Protein AF-A0A7Y7PPV6-F1 (afdb_monomer_lite)

Organism: NCBI:txid2608003

Secondary structure (DSSP, 8-state):
--SHHHHHHHHHHHHT--EE--HHHHHHHHHHT-HHHHHHHHHHHHHHTT-HHHHHHHHHHHHHHHHHHHHHHHTSSS--HHHHHHHHHHHHHIIIIIIHHHH---S-PEEPPSHHHHHHHHHHHHHHHHHHHHS---

Radius of gyration: 18.98 Å; chains: 1; bounding box: 36×26×74 Å

Sequence (138 aa):
MKEENNSTTTELNQGNAVKIYSKKAILGFSIIFAPIFGGVLLRQNLIDDNKKKEANIVLVTSILFTILTILIVNSMEKATSLLTYLLNMGWGLILSEYFFKKYFPDNSHVYKNIWKSLFISIAITIPFLLAIIYSPSE

Foldseek 3Di:
DPVVVVVVVVVVVVVLFQAAAALVLLLCLLLPQHLLLSLQRLLVSCVSVVNNVLSVVSNVVSVVLRVVLVVVQVVDPDNDPVSRNVSSNVSSCCSSPPVCCVVPVDPPHHYDDCVVSVVVSCVVRVVVVVCVVPVDDD

Structure (mmCIF, N/CA/C/O backbone):
data_AF-A0A7Y7PPV6-F1
#
_entry.id   AF-A0A7Y7PPV6-F1
#
loop_
_atom_site.group_PDB
_atom_site.id
_atom_site.type_symbol
_atom_site.label_atom_id
_atom_site.label_alt_id
_atom_site.label_comp_id
_atom_site.label_asym_id
_atom_site.label_entity_id
_atom_site.label_seq_id
_atom_site.pdbx_PDB_ins_code
_atom_site.Cartn_x
_atom_site.Cartn_y
_atom_site.Cartn_z
_atom_site.occupancy
_atom_site.B_iso_or_equiv
_atom_site.auth_seq_id
_atom_site.auth_comp_id
_atom_site.auth_asym_id
_atom_site.auth_atom_id
_atom_site.pdbx_PDB_model_num
ATOM 1 N N . MET A 1 1 ? -20.095 -9.695 45.240 1.00 50.84 1 MET A N 1
ATOM 2 C CA . MET A 1 1 ? -20.817 -9.902 43.961 1.00 50.84 1 MET A CA 1
ATOM 3 C C . MET A 1 1 ? -20.799 -8.646 43.064 1.00 50.84 1 MET A C 1
ATOM 5 O O . MET A 1 1 ? -21.817 -8.279 42.497 1.00 50.84 1 MET A O 1
ATOM 9 N N . LYS A 1 2 ? -19.652 -7.951 42.945 1.00 51.22 2 LYS A N 1
ATOM 10 C CA . LYS A 1 2 ? -19.454 -6.805 42.022 1.00 51.22 2 LYS A CA 1
ATOM 11 C C . LYS A 1 2 ? -18.251 -6.987 41.081 1.00 51.22 2 LYS A C 1
ATOM 13 O O . LYS A 1 2 ? -18.128 -6.238 40.123 1.00 51.22 2 LYS A O 1
ATOM 18 N N . GLU A 1 3 ? -17.387 -7.968 41.343 1.00 54.09 3 GLU A N 1
ATOM 19 C CA . GLU A 1 3 ? -16.143 -8.181 40.589 1.00 54.09 3 GLU A CA 1
ATOM 20 C C . GLU A 1 3 ? -16.352 -8.981 39.295 1.00 54.09 3 GLU A C 1
ATOM 22 O O . GLU A 1 3 ? -15.684 -8.709 38.305 1.00 54.09 3 GLU A O 1
ATOM 27 N N . GLU A 1 4 ? -17.336 -9.882 39.249 1.00 52.50 4 GLU A N 1
ATOM 28 C CA . GLU A 1 4 ? -17.630 -10.713 38.069 1.00 52.50 4 GLU A CA 1
ATOM 29 C C . GLU A 1 4 ? -18.117 -9.870 36.871 1.00 52.50 4 GLU A C 1
ATOM 31 O O . GLU A 1 4 ? -17.719 -10.090 35.732 1.00 52.50 4 GLU A O 1
ATOM 36 N N . ASN A 1 5 ? -18.869 -8.799 37.147 1.00 51.81 5 ASN A N 1
ATOM 37 C CA . ASN A 1 5 ? -19.483 -7.923 36.143 1.00 51.81 5 ASN A CA 1
ATOM 38 C C . ASN A 1 5 ? -18.457 -7.036 35.403 1.00 51.81 5 ASN A C 1
ATOM 40 O O . ASN A 1 5 ? -18.707 -6.592 34.280 1.00 51.81 5 ASN A O 1
ATOM 44 N N . ASN A 1 6 ? -17.311 -6.747 36.032 1.00 53.47 6 ASN A N 1
ATOM 45 C CA . ASN A 1 6 ? -16.243 -5.930 35.443 1.00 53.47 6 ASN A CA 1
ATOM 46 C C . ASN A 1 6 ? -15.430 -6.745 34.422 1.00 53.47 6 ASN A C 1
ATOM 48 O O . ASN A 1 6 ? -15.136 -6.274 33.321 1.00 53.47 6 ASN A O 1
ATOM 52 N N . SER A 1 7 ? -15.148 -8.005 34.750 1.00 52.75 7 SER A N 1
ATOM 53 C CA . SER A 1 7 ? -14.404 -8.927 33.890 1.00 52.75 7 SER A CA 1
ATOM 54 C C . SER A 1 7 ? -15.167 -9.232 32.598 1.00 52.75 7 SER A C 1
ATOM 56 O O . SER A 1 7 ? -14.608 -9.100 31.510 1.00 52.75 7 SER A O 1
ATOM 58 N N . THR A 1 8 ? -16.475 -9.501 32.684 1.00 52.38 8 THR A N 1
ATOM 59 C CA . THR A 1 8 ? -17.317 -9.787 31.506 1.00 52.38 8 THR A CA 1
ATOM 60 C C . THR A 1 8 ? -17.475 -8.573 30.582 1.00 52.38 8 THR A C 1
ATOM 62 O O . THR A 1 8 ? -17.451 -8.709 29.361 1.00 52.38 8 THR A O 1
ATOM 65 N N . THR A 1 9 ? -17.579 -7.360 31.137 1.00 52.78 9 THR A N 1
ATOM 66 C CA . THR A 1 9 ? -17.694 -6.114 30.348 1.00 52.78 9 THR A CA 1
ATOM 67 C C . THR A 1 9 ? -16.379 -5.756 29.644 1.00 52.78 9 THR A C 1
ATOM 69 O O . THR A 1 9 ? -16.383 -5.180 28.553 1.00 52.78 9 THR A O 1
ATOM 72 N N . THR A 1 10 ? -15.246 -6.128 30.242 1.00 52.19 10 THR A N 1
ATOM 73 C CA . THR A 1 10 ? -13.910 -5.911 29.671 1.00 52.19 10 THR A CA 1
ATOM 74 C C . THR A 1 10 ? -13.617 -6.907 28.542 1.00 52.19 10 THR A C 1
ATOM 76 O O . THR A 1 10 ? -13.129 -6.498 27.488 1.00 52.19 10 THR A O 1
ATOM 79 N N . GLU A 1 11 ? -13.995 -8.181 28.686 1.00 50.81 11 GLU A N 1
ATOM 80 C CA . GLU A 1 11 ? -13.842 -9.196 27.627 1.00 50.81 11 GLU A CA 1
ATOM 81 C C . GLU A 1 11 ? -14.778 -8.964 26.425 1.00 50.81 11 GLU A C 1
ATOM 83 O O . GLU A 1 11 ? -14.342 -9.062 25.274 1.00 50.81 11 GLU A O 1
ATOM 88 N N . LEU A 1 12 ? -16.035 -8.564 26.662 1.00 51.81 12 LEU A N 1
ATOM 89 C CA . LEU A 1 12 ? -16.985 -8.224 25.593 1.00 51.81 12 LEU A CA 1
ATOM 90 C C . LEU A 1 12 ? -16.565 -6.971 24.804 1.00 51.81 12 LEU A C 1
ATOM 92 O O . LEU A 1 12 ? -16.791 -6.902 23.596 1.00 51.81 12 LEU A O 1
ATOM 96 N N . ASN A 1 13 ? -15.915 -5.993 25.444 1.00 51.09 13 ASN A N 1
ATOM 97 C CA . ASN A 1 13 ? -15.367 -4.825 24.745 1.00 51.09 13 ASN A CA 1
ATOM 98 C C . ASN A 1 13 ? -14.083 -5.149 23.962 1.00 51.09 13 ASN A C 1
ATOM 100 O O . ASN A 1 13 ? -13.895 -4.627 22.863 1.00 51.09 13 ASN A O 1
ATOM 104 N N . GLN A 1 14 ? -13.222 -6.044 24.460 1.00 51.22 14 GLN A N 1
ATOM 105 C CA . GLN A 1 14 ? -12.014 -6.461 23.731 1.00 51.22 14 GLN A CA 1
ATOM 106 C C . GLN A 1 14 ? -12.321 -7.335 22.504 1.00 51.22 14 GLN A C 1
ATOM 108 O O . GLN A 1 14 ? -11.618 -7.240 21.494 1.00 51.22 14 GLN A O 1
ATOM 113 N N . GLY A 1 15 ? -13.396 -8.128 22.544 1.00 51.47 15 GLY A N 1
ATOM 114 C CA . GLY A 1 15 ? -13.890 -8.883 21.386 1.00 51.47 15 GLY A CA 1
ATOM 115 C C . GLY A 1 15 ? -14.414 -8.004 20.240 1.00 51.47 15 GLY A C 1
ATOM 116 O O . GLY A 1 15 ? -14.385 -8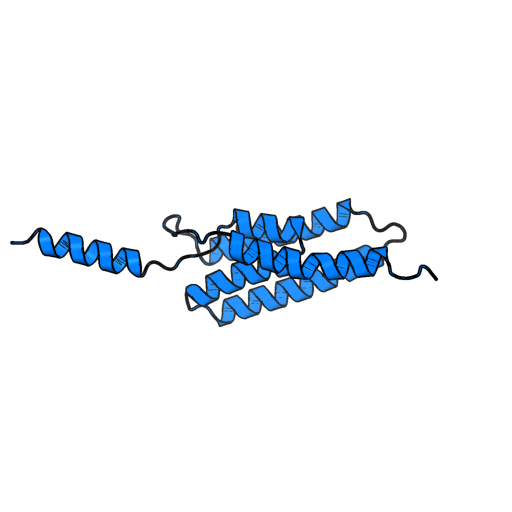.431 19.086 1.00 51.47 15 GLY A O 1
ATOM 117 N N . ASN A 1 16 ? -14.818 -6.765 20.543 1.00 57.88 16 ASN A N 1
ATOM 118 C CA . ASN A 1 16 ? -15.406 -5.808 19.600 1.00 57.88 16 ASN A CA 1
ATOM 119 C C . ASN A 1 16 ? -14.458 -4.664 19.197 1.00 57.88 16 ASN A C 1
ATOM 121 O O . ASN A 1 16 ? -14.855 -3.776 18.443 1.00 57.88 16 ASN A O 1
ATOM 125 N N . ALA A 1 17 ? -13.208 -4.665 19.672 1.00 71.69 17 ALA A N 1
ATOM 126 C CA . ALA A 1 17 ? -12.235 -3.649 19.292 1.00 71.69 17 ALA A CA 1
ATOM 127 C C . ALA A 1 17 ? -11.919 -3.748 17.790 1.00 71.69 17 ALA A C 1
ATOM 129 O O . ALA A 1 17 ? -11.478 -4.795 17.298 1.00 71.69 17 ALA A O 1
ATOM 130 N N . VAL A 1 18 ? -12.135 -2.649 17.062 1.00 84.12 18 VAL A N 1
ATOM 131 C CA . VAL A 1 18 ? -11.866 -2.560 15.623 1.00 84.12 18 VAL A CA 1
ATOM 132 C C . VAL A 1 18 ? -10.393 -2.879 15.373 1.00 84.12 18 VAL A C 1
ATOM 134 O O . VAL A 1 18 ? -9.491 -2.168 15.820 1.00 84.12 18 VAL A O 1
ATOM 137 N N . LYS A 1 19 ? -10.139 -3.983 14.662 1.00 92.44 19 LYS A N 1
ATOM 138 C CA . LYS A 1 19 ? -8.780 -4.389 14.295 1.00 92.44 19 LYS A CA 1
ATOM 139 C C . LYS A 1 19 ? -8.391 -3.722 12.983 1.00 92.44 19 LYS A C 1
ATOM 141 O O . LYS A 1 19 ? -9.102 -3.876 11.993 1.00 92.44 19 LYS A O 1
ATOM 146 N N . ILE A 1 20 ? -7.228 -3.081 12.938 1.00 95.44 20 ILE A N 1
ATOM 147 C CA . ILE A 1 20 ? -6.750 -2.349 11.753 1.00 95.44 20 ILE A CA 1
ATOM 148 C C . ILE A 1 20 ? -5.328 -2.765 11.361 1.00 95.44 20 ILE A C 1
ATOM 150 O O . ILE A 1 20 ? -4.548 -3.221 12.188 1.00 95.44 20 ILE A O 1
ATOM 154 N N . TYR A 1 21 ? -4.942 -2.627 10.099 1.00 96.94 21 TYR A N 1
ATOM 155 C CA . TYR A 1 21 ? -3.544 -2.753 9.678 1.00 96.94 21 TYR A CA 1
ATOM 156 C C . TYR A 1 21 ? -2.699 -1.610 10.243 1.00 96.94 21 TYR A C 1
ATOM 158 O O . TYR A 1 21 ? -3.162 -0.476 10.333 1.00 96.94 21 TYR A O 1
ATOM 166 N N . SER A 1 22 ? -1.442 -1.885 10.592 1.00 95.94 22 SER A N 1
ATOM 167 C CA . SER A 1 22 ? -0.547 -0.867 11.148 1.00 95.94 22 SER A CA 1
ATOM 168 C C . SER A 1 22 ? -0.061 0.128 10.090 1.00 95.94 22 SER A C 1
ATOM 170 O O . SER A 1 22 ? 0.085 -0.208 8.912 1.00 95.94 22 SER A O 1
ATOM 172 N N . LYS A 1 23 ? 0.300 1.342 10.524 1.00 96.06 23 LYS A N 1
ATOM 173 C CA . LYS A 1 23 ? 0.919 2.352 9.647 1.00 96.06 23 LYS A CA 1
ATOM 174 C C . LYS A 1 23 ? 2.181 1.850 8.934 1.00 96.06 23 LYS A C 1
ATOM 176 O O . LYS A 1 23 ? 2.419 2.196 7.783 1.00 96.06 23 LYS A O 1
ATOM 181 N N . LYS A 1 24 ? 2.964 0.985 9.595 1.00 96.50 24 LYS A N 1
ATOM 182 C CA . LYS A 1 24 ? 4.170 0.367 9.020 1.00 96.50 24 LYS A CA 1
ATOM 183 C C . LYS A 1 24 ? 3.819 -0.623 7.911 1.00 96.50 24 LYS A C 1
ATOM 185 O O . LYS A 1 24 ? 4.514 -0.661 6.903 1.00 96.50 24 LYS A O 1
ATOM 190 N N . ALA A 1 25 ? 2.739 -1.391 8.077 1.00 97.50 25 ALA A N 1
ATOM 191 C CA . ALA A 1 25 ? 2.246 -2.279 7.030 1.00 97.50 25 ALA A CA 1
ATOM 192 C C . ALA A 1 25 ? 1.784 -1.474 5.809 1.00 97.50 25 ALA A C 1
ATOM 194 O O . ALA A 1 25 ? 2.198 -1.774 4.697 1.00 97.50 25 ALA A O 1
ATOM 195 N N . ILE A 1 26 ? 1.007 -0.408 6.015 1.00 98.25 26 ILE A N 1
ATOM 196 C CA . ILE A 1 26 ? 0.559 0.482 4.931 1.00 98.25 26 ILE A CA 1
ATOM 197 C C . ILE A 1 26 ? 1.754 1.060 4.160 1.00 98.25 26 ILE A C 1
ATOM 199 O O . ILE A 1 26 ? 1.788 0.975 2.932 1.00 98.25 26 ILE A O 1
ATOM 203 N N . LEU A 1 27 ? 2.756 1.581 4.875 1.00 98.38 27 LEU A N 1
ATOM 204 C CA . LEU A 1 27 ? 3.979 2.115 4.274 1.00 98.38 27 LEU A CA 1
ATOM 205 C C . LEU A 1 27 ? 4.739 1.041 3.481 1.00 98.38 27 LEU A C 1
ATOM 207 O O . LEU A 1 27 ? 5.073 1.254 2.318 1.00 98.38 27 LEU A O 1
ATOM 211 N N . GLY A 1 28 ? 4.974 -0.125 4.088 1.00 97.94 28 GLY A N 1
ATOM 212 C CA . GLY A 1 28 ? 5.697 -1.226 3.452 1.00 97.94 28 GLY A CA 1
ATOM 213 C C . GLY A 1 28 ? 5.003 -1.739 2.191 1.00 97.94 28 GLY A C 1
ATOM 214 O O . GLY A 1 28 ? 5.659 -1.932 1.172 1.00 97.94 28 GLY A O 1
ATOM 215 N N . PHE A 1 29 ? 3.676 -1.886 2.217 1.00 98.31 29 PHE A N 1
ATOM 216 C CA . PHE A 1 29 ? 2.908 -2.308 1.043 1.00 98.31 29 PHE A CA 1
ATOM 217 C C . PHE A 1 29 ? 2.964 -1.276 -0.088 1.00 98.31 29 PHE A C 1
ATOM 219 O O . PHE A 1 29 ? 3.051 -1.664 -1.251 1.00 98.31 29 PHE A O 1
ATOM 226 N N . SER A 1 30 ? 2.957 0.018 0.247 1.00 98.31 30 SER A N 1
ATOM 227 C CA . SER A 1 30 ? 3.118 1.089 -0.740 1.00 98.31 30 SER A CA 1
ATOM 228 C C . SER A 1 30 ? 4.486 1.033 -1.421 1.00 98.31 30 SER A C 1
ATOM 230 O O . SER A 1 30 ? 4.558 1.102 -2.643 1.00 98.31 30 SER A O 1
ATOM 232 N N . ILE A 1 31 ? 5.560 0.875 -0.637 1.00 96.94 31 ILE A N 1
ATOM 233 C CA . ILE A 1 31 ? 6.946 0.873 -1.132 1.00 96.94 31 ILE A CA 1
ATOM 234 C C . ILE A 1 31 ? 7.249 -0.378 -1.961 1.00 96.94 31 ILE A C 1
ATOM 236 O O . ILE A 1 31 ? 7.832 -0.266 -3.037 1.00 96.94 31 ILE A O 1
ATOM 240 N N . ILE A 1 32 ? 6.890 -1.557 -1.445 1.00 95.75 32 ILE A N 1
ATOM 241 C CA . ILE A 1 32 ? 7.297 -2.847 -2.020 1.00 95.75 32 ILE A CA 1
ATOM 242 C C . ILE A 1 32 ? 6.457 -3.203 -3.247 1.00 95.75 32 ILE A C 1
ATOM 244 O O . ILE A 1 32 ? 7.009 -3.707 -4.220 1.00 95.75 32 ILE A O 1
ATOM 248 N N . PHE A 1 33 ? 5.142 -2.968 -3.197 1.00 96.38 33 PHE A N 1
ATOM 249 C CA . PHE A 1 33 ? 4.238 -3.347 -4.282 1.00 96.38 33 PHE A CA 1
ATOM 250 C C . PHE A 1 33 ? 3.905 -2.150 -5.171 1.00 96.38 33 PHE A C 1
ATOM 252 O O . PHE A 1 33 ? 4.405 -2.054 -6.285 1.00 96.38 33 PHE A O 1
ATOM 259 N N . ALA A 1 34 ? 3.050 -1.248 -4.690 1.00 97.00 34 ALA A N 1
ATOM 260 C CA . ALA A 1 34 ? 2.653 -0.022 -5.381 1.00 97.00 34 ALA A CA 1
ATOM 261 C C . ALA A 1 34 ? 1.775 0.846 -4.453 1.00 97.00 34 ALA A C 1
ATOM 263 O O . ALA A 1 34 ? 1.179 0.315 -3.505 1.00 97.00 34 ALA A O 1
ATOM 264 N N . PRO A 1 35 ? 1.588 2.145 -4.758 1.00 98.12 35 PRO A N 1
ATOM 265 C CA . PRO A 1 35 ? 0.782 3.071 -3.959 1.00 98.12 35 PRO A CA 1
ATOM 266 C C . PRO A 1 35 ? -0.641 2.563 -3.671 1.00 98.12 35 PRO A C 1
ATOM 268 O O . PRO A 1 35 ? -1.140 2.680 -2.547 1.00 98.12 35 PRO A O 1
ATOM 271 N N . ILE A 1 36 ? -1.275 1.919 -4.657 1.00 98.38 36 ILE A N 1
ATOM 272 C CA . ILE A 1 36 ? -2.605 1.312 -4.521 1.00 98.38 36 ILE A CA 1
ATOM 273 C C . ILE A 1 36 ? -2.681 0.256 -3.410 1.00 98.38 36 ILE A C 1
ATOM 275 O O . ILE A 1 36 ? -3.693 0.195 -2.716 1.00 98.38 36 ILE A O 1
ATOM 279 N N . PHE A 1 37 ? -1.632 -0.537 -3.171 1.00 98.38 37 PHE A N 1
ATOM 280 C CA . PHE A 1 37 ? -1.666 -1.589 -2.149 1.00 98.38 37 PHE A CA 1
ATOM 281 C C . PHE A 1 37 ? -1.686 -1.010 -0.734 1.00 98.38 37 PHE A C 1
ATOM 283 O O . PHE A 1 37 ? -2.491 -1.441 0.094 1.00 98.38 37 PHE A O 1
ATOM 290 N N . GLY A 1 38 ? -0.869 0.014 -0.463 1.00 98.31 38 GLY A N 1
ATOM 291 C CA . GLY A 1 38 ? -0.969 0.776 0.786 1.00 98.31 38 GLY A CA 1
ATOM 292 C C . GLY A 1 38 ? -2.355 1.411 0.950 1.00 98.31 38 GLY A C 1
ATOM 293 O O . GLY A 1 38 ? -2.951 1.342 2.029 1.00 98.31 38 GLY A O 1
ATOM 294 N N . GLY A 1 39 ? -2.904 1.957 -0.140 1.00 98.44 39 GLY A N 1
ATOM 295 C CA . GLY A 1 39 ? -4.249 2.531 -0.182 1.00 98.44 39 GLY A CA 1
ATOM 296 C C . GLY A 1 39 ? -5.358 1.529 0.142 1.00 98.44 39 GLY A C 1
ATOM 297 O O . GLY A 1 39 ? -6.269 1.854 0.898 1.00 98.44 39 GLY A O 1
ATOM 298 N N . VAL A 1 40 ? -5.273 0.296 -0.367 1.00 98.38 40 VAL A N 1
ATOM 299 C CA . VAL A 1 40 ? -6.232 -0.786 -0.077 1.00 98.38 40 VAL A CA 1
ATOM 300 C C . VAL A 1 40 ? -6.197 -1.180 1.400 1.00 98.38 40 VAL A C 1
ATOM 302 O O . VAL A 1 40 ? -7.259 -1.345 2.004 1.00 98.38 40 VAL A O 1
ATOM 305 N N . LEU A 1 41 ? -5.009 -1.284 2.008 1.00 98.19 41 LEU A N 1
ATOM 306 C CA . LEU A 1 41 ? -4.886 -1.566 3.444 1.00 98.19 41 LEU A CA 1
ATOM 307 C C . LEU A 1 41 ? -5.538 -0.457 4.279 1.00 98.19 41 LEU A C 1
ATOM 309 O O . LEU A 1 41 ? -6.334 -0.747 5.172 1.00 98.19 41 LEU A O 1
ATOM 313 N N . LEU A 1 42 ? -5.249 0.809 3.968 1.00 98.31 42 LEU A N 1
ATOM 314 C CA . LEU A 1 42 ? -5.838 1.931 4.696 1.00 98.31 42 LEU A CA 1
ATOM 315 C C . LEU A 1 42 ? -7.349 2.062 4.444 1.00 98.31 42 LEU A C 1
ATOM 317 O O . LEU A 1 42 ? -8.101 2.360 5.370 1.00 98.31 42 LEU A O 1
ATOM 321 N N . ARG A 1 43 ? -7.819 1.781 3.226 1.00 98.38 43 ARG A N 1
ATOM 322 C CA . ARG A 1 43 ? -9.250 1.684 2.918 1.00 98.38 43 ARG A CA 1
ATOM 323 C C . ARG A 1 43 ? -9.922 0.646 3.809 1.00 98.38 43 ARG A C 1
ATOM 325 O O . ARG A 1 43 ? -10.993 0.923 4.340 1.00 98.38 43 ARG A O 1
ATOM 332 N N . GLN A 1 44 ? -9.320 -0.534 3.961 1.00 97.50 44 GLN A N 1
ATOM 333 C CA . GLN A 1 44 ? -9.896 -1.581 4.798 1.00 97.50 44 GLN A CA 1
ATOM 334 C C . GLN A 1 44 ? -10.009 -1.110 6.249 1.00 97.50 44 GLN A C 1
ATOM 336 O O . GLN A 1 44 ? -11.100 -1.201 6.800 1.00 97.50 44 GLN A O 1
ATOM 341 N N . ASN A 1 45 ? -8.955 -0.496 6.802 1.00 97.00 45 ASN A N 1
ATOM 342 C CA . ASN A 1 45 ? -8.997 0.087 8.148 1.00 97.00 45 ASN A CA 1
ATOM 343 C C . ASN A 1 45 ? -10.180 1.044 8.326 1.00 97.00 45 ASN A C 1
ATOM 345 O O . ASN A 1 45 ? -10.891 0.972 9.321 1.00 97.00 45 ASN A O 1
ATOM 349 N N . LEU A 1 46 ? -10.399 1.933 7.354 1.00 97.12 46 LEU A N 1
ATOM 350 C CA . LEU A 1 46 ? -11.488 2.909 7.398 1.00 97.12 46 LEU A CA 1
ATOM 351 C C . LEU A 1 46 ? -12.867 2.256 7.268 1.00 97.12 46 LEU A C 1
ATOM 353 O O . LEU A 1 46 ? -13.813 2.711 7.898 1.00 97.12 46 LEU A O 1
ATOM 357 N N . ILE A 1 47 ? -13.002 1.185 6.483 1.00 96.75 47 ILE A N 1
ATOM 358 C CA . ILE A 1 47 ? -14.257 0.425 6.390 1.00 96.75 47 ILE A CA 1
ATOM 359 C C . ILE A 1 47 ? -14.559 -0.297 7.697 1.00 96.75 47 ILE A C 1
ATOM 361 O O . ILE A 1 47 ? -15.710 -0.277 8.131 1.00 96.75 47 ILE A O 1
ATOM 365 N N . ASP A 1 48 ? -13.546 -0.908 8.313 1.00 93.62 48 ASP A N 1
ATOM 366 C CA . ASP A 1 48 ? -13.694 -1.585 9.602 1.00 93.62 48 ASP A CA 1
ATOM 367 C C . ASP A 1 48 ? -14.112 -0.601 10.708 1.00 93.62 48 ASP A C 1
ATOM 369 O O . ASP A 1 48 ? -14.824 -0.982 11.631 1.00 93.62 48 ASP A O 1
ATOM 373 N N . ASP A 1 49 ? -13.726 0.671 10.569 1.00 93.38 49 ASP A N 1
ATOM 374 C CA . ASP A 1 49 ? -14.103 1.784 11.446 1.00 93.38 49 ASP A CA 1
ATOM 375 C C . ASP A 1 49 ? -15.343 2.571 10.954 1.00 93.38 49 ASP A C 1
ATOM 377 O O . ASP A 1 49 ? -15.584 3.711 11.342 1.00 93.38 49 ASP A O 1
ATOM 381 N N . ASN A 1 50 ? -16.152 1.993 10.057 1.00 93.88 50 ASN A N 1
ATOM 382 C CA . ASN A 1 50 ? -17.386 2.585 9.510 1.00 93.88 50 ASN A CA 1
ATOM 383 C C . ASN A 1 50 ? -17.236 3.924 8.740 1.00 93.88 50 ASN A C 1
ATOM 385 O O . ASN A 1 50 ? -18.234 4.556 8.388 1.00 93.88 50 ASN A O 1
ATOM 389 N N . LYS A 1 51 ? -16.019 4.324 8.359 1.00 95.56 51 LYS A N 1
ATOM 390 C CA . LYS A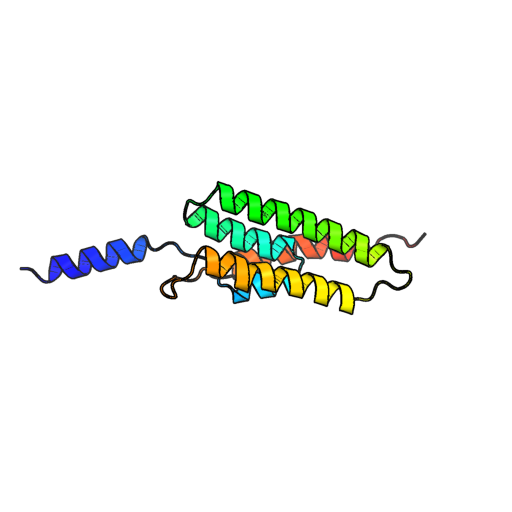 1 51 ? -15.689 5.532 7.571 1.00 95.56 51 LYS A CA 1
ATOM 391 C C . LYS A 1 51 ? -15.640 5.247 6.063 1.00 95.56 51 LYS A C 1
ATOM 393 O O . LYS A 1 51 ? -14.617 5.406 5.391 1.00 95.56 51 LYS A O 1
ATOM 398 N N . LYS A 1 52 ? -16.753 4.762 5.498 1.00 97.00 52 LYS A N 1
ATOM 399 C CA . LYS A 1 52 ? -16.814 4.280 4.096 1.00 97.00 52 LYS A CA 1
ATOM 400 C C . LYS A 1 52 ? -16.502 5.363 3.056 1.00 97.00 52 LYS A C 1
ATOM 402 O O . LYS A 1 52 ? -15.907 5.059 2.022 1.00 97.00 52 LYS A O 1
ATOM 407 N N . LYS A 1 53 ? -16.903 6.614 3.304 1.00 97.12 53 LYS A N 1
ATOM 408 C CA . LYS A 1 53 ? -16.691 7.729 2.368 1.00 97.12 53 LYS A CA 1
ATOM 409 C C . LYS A 1 53 ? -15.202 8.060 2.258 1.00 97.12 53 LYS A C 1
ATOM 411 O O . LYS A 1 53 ? -14.661 8.138 1.157 1.00 97.12 53 LYS A O 1
ATOM 416 N N . GLU A 1 54 ? -14.538 8.175 3.397 1.00 97.94 54 GLU A N 1
ATOM 417 C CA . GLU A 1 54 ? -13.104 8.411 3.538 1.00 97.94 54 GLU A CA 1
ATOM 418 C C . GLU A 1 54 ? -12.307 7.250 2.946 1.00 97.94 54 GLU A C 1
ATOM 420 O O . GLU A 1 54 ? -11.338 7.474 2.220 1.00 97.94 54 GLU A O 1
ATOM 425 N N . ALA A 1 55 ? -12.757 6.015 3.189 1.00 97.94 55 ALA A N 1
ATOM 426 C CA . ALA A 1 55 ? -12.160 4.818 2.613 1.00 97.94 55 ALA A CA 1
ATOM 427 C C . ALA A 1 55 ? -12.141 4.874 1.080 1.00 97.94 55 ALA A C 1
ATOM 429 O O . ALA A 1 55 ? -11.124 4.571 0.452 1.00 97.94 55 ALA A O 1
ATOM 430 N N . ASN A 1 56 ? -13.253 5.291 0.469 1.00 97.69 56 ASN A N 1
ATOM 431 C CA . ASN A 1 56 ? -13.347 5.388 -0.983 1.00 97.69 56 ASN A CA 1
ATOM 432 C C . ASN A 1 56 ? -12.467 6.513 -1.541 1.00 97.69 56 ASN A C 1
ATOM 434 O O . ASN A 1 56 ? -11.825 6.319 -2.569 1.00 97.69 56 ASN A O 1
ATOM 438 N N . ILE A 1 57 ? -12.375 7.649 -0.840 1.00 98.12 57 ILE A N 1
ATOM 439 C CA . ILE A 1 57 ? -11.460 8.741 -1.204 1.00 98.12 57 ILE A CA 1
ATOM 440 C C . ILE A 1 57 ? -10.011 8.243 -1.195 1.00 98.12 57 ILE A C 1
ATOM 442 O O . ILE A 1 57 ? -9.313 8.425 -2.187 1.00 98.12 57 ILE A O 1
ATOM 446 N N . VAL A 1 58 ? -9.573 7.576 -0.121 1.00 98.25 58 VAL A N 1
ATOM 447 C CA . VAL A 1 58 ? -8.207 7.030 -0.003 1.00 98.25 58 VAL A CA 1
ATOM 448 C C . VAL A 1 58 ? -7.893 6.038 -1.124 1.00 98.25 58 VAL A C 1
ATOM 450 O O . VAL A 1 58 ? -6.788 6.050 -1.670 1.00 98.25 58 VAL A O 1
ATOM 453 N N . LEU A 1 59 ? -8.852 5.183 -1.487 1.00 98.50 59 LEU A N 1
ATOM 454 C CA . LEU A 1 59 ? -8.662 4.231 -2.577 1.00 98.50 59 LEU A CA 1
ATOM 455 C C . LEU A 1 59 ? -8.506 4.944 -3.921 1.00 98.50 59 LEU A C 1
ATOM 457 O O . LEU A 1 59 ? -7.545 4.677 -4.639 1.00 98.50 59 LEU A O 1
ATOM 461 N N . VAL A 1 60 ? -9.429 5.853 -4.249 1.00 98.56 60 VAL A N 1
ATOM 462 C CA . VAL A 1 60 ? -9.416 6.576 -5.528 1.00 98.56 60 VAL A CA 1
ATOM 463 C C . VAL A 1 60 ? -8.143 7.401 -5.664 1.00 98.56 60 VAL A C 1
ATOM 465 O O . VAL A 1 60 ? -7.489 7.328 -6.700 1.00 98.56 60 VAL A O 1
ATOM 468 N N . THR A 1 61 ? -7.728 8.126 -4.623 1.00 98.19 61 THR A N 1
ATOM 469 C CA . THR A 1 61 ? -6.483 8.904 -4.680 1.00 98.19 61 THR A CA 1
ATOM 470 C C . THR A 1 61 ? -5.253 8.014 -4.825 1.00 98.19 61 THR A C 1
ATOM 472 O O . THR A 1 61 ? -4.345 8.368 -5.569 1.00 98.19 61 THR A O 1
ATOM 475 N N . SER A 1 62 ? -5.235 6.831 -4.204 1.00 98.62 62 SER A N 1
ATOM 476 C CA . SER A 1 62 ? -4.128 5.877 -4.364 1.00 98.62 62 SER A CA 1
ATOM 477 C C . SER A 1 62 ? -4.076 5.262 -5.767 1.00 98.62 62 SER A C 1
ATOM 479 O O . SER A 1 62 ? -2.986 5.040 -6.294 1.00 98.62 62 SER A O 1
ATOM 481 N N . ILE A 1 63 ? -5.231 5.020 -6.397 1.00 98.50 63 ILE A N 1
ATOM 482 C CA . ILE A 1 63 ? -5.315 4.602 -7.806 1.00 98.50 63 ILE A CA 1
ATOM 483 C C . ILE A 1 63 ? -4.788 5.718 -8.713 1.00 98.50 63 ILE A C 1
ATOM 485 O O . ILE A 1 63 ? -3.903 5.467 -9.528 1.00 98.50 63 ILE A O 1
ATOM 489 N N . LEU A 1 64 ? -5.276 6.951 -8.536 1.00 98.56 64 LEU A N 1
ATOM 490 C CA . LEU A 1 64 ? -4.834 8.110 -9.316 1.00 98.56 64 LEU A CA 1
ATOM 491 C C . LEU A 1 64 ? -3.328 8.342 -9.178 1.00 98.56 64 LEU A C 1
ATOM 493 O O . LEU A 1 64 ? -2.650 8.552 -10.179 1.00 98.56 64 LEU A O 1
ATOM 497 N N . PHE A 1 65 ? -2.790 8.241 -7.961 1.00 98.38 65 PHE A N 1
ATOM 498 C CA . PHE A 1 65 ? -1.356 8.374 -7.733 1.00 98.38 65 PHE A CA 1
ATOM 499 C C . PHE A 1 65 ? -0.566 7.228 -8.377 1.00 98.38 65 PHE A C 1
ATOM 501 O O . PHE A 1 65 ? 0.487 7.467 -8.951 1.00 98.38 65 PHE A O 1
ATOM 508 N N . THR A 1 66 ? -1.080 5.994 -8.352 1.00 97.94 66 THR A N 1
ATOM 509 C CA . THR A 1 66 ? -0.435 4.861 -9.042 1.00 97.94 66 THR A CA 1
ATOM 510 C C . THR A 1 66 ? -0.355 5.103 -10.550 1.00 97.94 66 THR A C 1
ATOM 512 O O . THR A 1 66 ? 0.706 4.916 -11.141 1.00 97.94 66 THR A O 1
ATOM 515 N N . ILE A 1 67 ? -1.446 5.570 -11.166 1.00 97.81 67 ILE A N 1
ATOM 516 C CA . ILE A 1 67 ? -1.470 5.938 -12.590 1.00 97.81 67 ILE A CA 1
ATOM 517 C C . ILE A 1 67 ? -0.466 7.065 -12.856 1.00 97.81 67 ILE A C 1
ATOM 519 O O . ILE A 1 67 ? 0.327 6.969 -13.788 1.00 97.81 67 ILE A O 1
ATOM 523 N N . LEU A 1 68 ? -0.447 8.099 -12.012 1.00 97.31 68 LEU A N 1
ATOM 524 C CA . LEU A 1 68 ? 0.496 9.209 -12.127 1.00 97.31 68 LEU A CA 1
ATOM 525 C C . LEU A 1 68 ? 1.958 8.742 -12.041 1.00 97.31 68 LEU A C 1
ATOM 527 O O . LEU A 1 68 ? 2.768 9.167 -12.859 1.00 97.31 68 LEU A O 1
ATOM 531 N N . THR A 1 69 ? 2.293 7.841 -11.112 1.00 95.19 69 THR A N 1
ATOM 532 C CA . THR A 1 69 ? 3.633 7.243 -11.015 1.00 95.19 69 THR A CA 1
ATOM 533 C C . THR A 1 69 ? 4.022 6.547 -12.316 1.00 95.19 69 THR A C 1
ATOM 535 O O . THR A 1 69 ? 5.123 6.775 -12.810 1.00 95.19 69 THR A O 1
ATOM 538 N N . ILE A 1 70 ? 3.120 5.749 -12.900 1.00 93.44 70 ILE A N 1
ATOM 539 C CA . ILE A 1 70 ? 3.364 5.061 -14.177 1.00 93.44 70 ILE A CA 1
ATOM 540 C C . ILE A 1 70 ? 3.628 6.079 -15.295 1.00 93.44 70 ILE A C 1
ATOM 542 O O . ILE A 1 70 ? 4.596 5.931 -16.036 1.00 93.44 70 ILE A O 1
ATOM 546 N N . LEU A 1 71 ? 2.817 7.138 -15.394 1.00 94.75 71 LEU A N 1
ATOM 547 C CA . LEU A 1 71 ? 2.989 8.182 -16.410 1.00 94.75 71 LEU A CA 1
ATOM 548 C C . LEU A 1 71 ? 4.322 8.926 -16.261 1.00 94.75 71 LEU A C 1
ATOM 550 O O . LEU A 1 71 ? 5.025 9.120 -17.250 1.00 94.75 71 LEU A O 1
ATOM 554 N N . ILE A 1 72 ? 4.688 9.314 -15.035 1.00 93.75 72 ILE A N 1
ATOM 555 C CA . ILE A 1 72 ? 5.950 10.014 -14.759 1.00 93.75 72 ILE A CA 1
ATOM 556 C C . ILE A 1 72 ? 7.133 9.123 -15.134 1.00 93.75 72 ILE A C 1
ATOM 558 O O . ILE A 1 72 ? 7.999 9.551 -15.892 1.00 93.75 72 ILE A O 1
ATOM 562 N N . VAL A 1 73 ? 7.160 7.883 -14.644 1.00 92.06 73 VAL A N 1
ATOM 563 C CA . VAL A 1 73 ? 8.282 6.962 -14.870 1.00 92.06 73 VAL A CA 1
ATOM 564 C C . VAL A 1 73 ? 8.438 6.625 -16.355 1.00 92.06 73 VAL A C 1
ATOM 566 O O . VAL A 1 73 ? 9.564 6.611 -16.847 1.00 92.06 73 VAL A O 1
ATOM 569 N N . ASN A 1 74 ? 7.331 6.435 -17.079 1.00 90.06 74 ASN A N 1
ATOM 570 C CA . ASN A 1 74 ? 7.353 6.116 -18.509 1.00 90.06 74 ASN A CA 1
ATOM 571 C C . ASN A 1 74 ? 7.655 7.325 -19.410 1.00 90.06 74 ASN A C 1
ATOM 573 O O . ASN A 1 74 ? 8.010 7.140 -20.568 1.00 90.06 74 ASN A O 1
ATOM 577 N N . SER A 1 75 ? 7.520 8.557 -18.908 1.00 89.81 75 SER A N 1
ATOM 578 C CA . SER A 1 75 ? 7.889 9.771 -19.655 1.00 89.81 75 SER A CA 1
ATOM 579 C C . SER A 1 75 ? 9.400 10.029 -19.709 1.00 89.81 7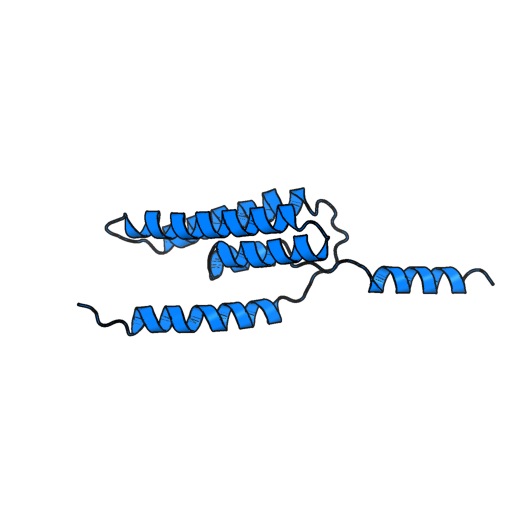5 SER A C 1
ATOM 581 O O . SER A 1 75 ? 9.852 10.865 -20.489 1.00 89.81 75 SER A O 1
ATOM 583 N N . MET A 1 76 ? 10.192 9.333 -18.887 1.00 87.50 76 MET A N 1
ATOM 584 C CA . MET A 1 76 ? 11.644 9.497 -18.839 1.00 87.50 76 MET A CA 1
ATOM 585 C C . MET A 1 76 ? 12.332 8.481 -19.754 1.00 87.50 76 MET A C 1
ATOM 587 O O . MET A 1 76 ? 12.083 7.285 -19.643 1.00 87.50 76 MET A O 1
ATOM 591 N N . GLU A 1 77 ? 13.277 8.937 -20.584 1.00 77.38 77 GLU A N 1
ATOM 592 C CA . GLU A 1 77 ? 14.063 8.065 -21.482 1.00 77.38 77 GLU A CA 1
ATOM 593 C C . GLU A 1 77 ? 14.801 6.942 -20.733 1.00 77.38 77 GLU A C 1
ATOM 595 O O . GLU A 1 77 ? 14.984 5.842 -21.249 1.00 77.38 77 GLU A O 1
ATOM 600 N N . LYS A 1 78 ? 15.201 7.207 -19.483 1.00 77.00 78 LYS A N 1
ATOM 601 C CA . LYS A 1 78 ? 15.650 6.188 -18.533 1.00 77.00 78 LYS A CA 1
ATOM 602 C C . LYS A 1 78 ? 14.685 6.127 -17.361 1.00 77.00 78 LYS A C 1
ATOM 604 O O . LYS A 1 78 ? 14.818 6.887 -16.400 1.00 77.00 78 LYS A O 1
ATOM 609 N N . ALA A 1 79 ? 13.764 5.172 -17.411 1.00 66.88 79 ALA A N 1
ATOM 610 C CA . ALA A 1 79 ? 13.000 4.769 -16.242 1.00 66.88 79 ALA A CA 1
ATOM 611 C C . ALA A 1 79 ? 13.978 4.302 -15.149 1.00 66.88 79 ALA A C 1
ATOM 613 O O . ALA A 1 79 ? 14.644 3.274 -15.280 1.00 66.88 79 ALA A O 1
ATOM 614 N N . THR A 1 80 ? 14.109 5.077 -14.071 1.00 79.44 80 THR A N 1
ATOM 615 C CA . THR A 1 80 ? 14.946 4.683 -12.933 1.00 79.44 80 THR A CA 1
ATOM 616 C C . THR A 1 80 ? 14.090 3.977 -11.891 1.00 79.44 80 THR A C 1
ATOM 618 O O . THR A 1 80 ? 13.132 4.542 -11.356 1.00 79.44 80 THR A O 1
ATOM 621 N N . SER A 1 81 ? 14.462 2.743 -11.544 1.00 83.81 81 SER A N 1
ATOM 622 C CA . SER A 1 81 ? 13.823 1.999 -10.450 1.00 83.81 81 SER A CA 1
ATOM 623 C C . SER A 1 81 ? 13.830 2.808 -9.149 1.00 83.81 81 SER A C 1
ATOM 625 O O . SER A 1 81 ? 12.869 2.768 -8.387 1.00 83.81 81 SER A O 1
ATOM 627 N N . LEU A 1 82 ? 14.872 3.623 -8.933 1.00 90.00 82 LEU A N 1
ATOM 628 C CA . LEU 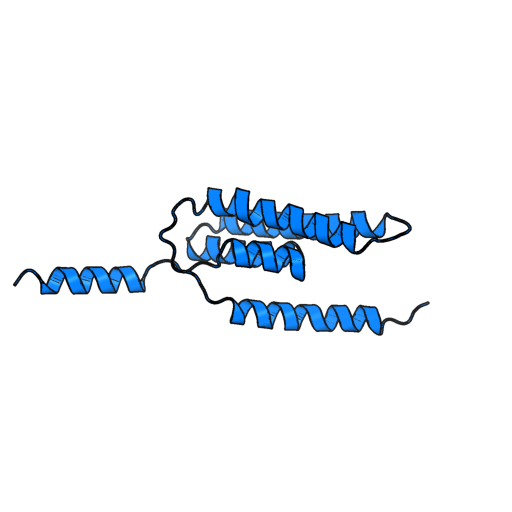A 1 82 ? 14.978 4.527 -7.790 1.00 90.00 82 LEU A CA 1
ATOM 629 C C . LEU A 1 82 ? 13.847 5.567 -7.743 1.00 90.00 82 LEU A C 1
ATOM 631 O O . LEU A 1 82 ? 13.262 5.756 -6.680 1.00 90.00 82 LEU A O 1
ATOM 635 N N . LEU A 1 83 ? 13.500 6.210 -8.865 1.00 92.44 83 LEU A N 1
ATOM 636 C CA . LEU A 1 83 ? 12.407 7.188 -8.893 1.00 92.44 83 LEU A CA 1
ATOM 637 C C . LEU A 1 83 ? 11.066 6.533 -8.555 1.00 92.44 83 LEU A C 1
ATOM 639 O O . LEU A 1 83 ? 10.297 7.083 -7.769 1.00 92.44 83 LEU A O 1
ATOM 643 N N . THR A 1 84 ? 10.817 5.332 -9.083 1.00 93.00 84 THR A N 1
ATOM 644 C CA . THR A 1 84 ? 9.607 4.560 -8.759 1.00 93.00 84 THR A CA 1
ATOM 645 C C . THR A 1 84 ? 9.529 4.280 -7.259 1.00 93.00 84 THR A C 1
ATOM 647 O O . THR A 1 84 ? 8.506 4.554 -6.631 1.00 93.00 84 THR A O 1
ATOM 650 N N . TYR A 1 85 ? 10.626 3.809 -6.654 1.00 94.50 85 TYR A N 1
ATOM 651 C CA . TYR A 1 85 ? 10.684 3.577 -5.210 1.00 94.50 85 TYR A CA 1
ATOM 652 C C . TYR A 1 85 ? 10.450 4.856 -4.399 1.00 94.50 85 TYR A C 1
ATOM 654 O O . TYR A 1 85 ? 9.718 4.811 -3.410 1.00 94.50 85 TYR A O 1
ATOM 662 N N . LEU A 1 86 ? 11.009 5.996 -4.814 1.00 96.06 86 LEU A N 1
ATOM 663 C CA . LEU A 1 86 ? 10.816 7.278 -4.128 1.00 96.06 86 LEU A CA 1
ATOM 664 C C . LEU A 1 86 ? 9.373 7.784 -4.224 1.00 96.06 86 LEU A C 1
ATOM 666 O O . LEU A 1 86 ? 8.829 8.240 -3.220 1.00 96.06 86 LEU A O 1
ATOM 670 N N . LEU A 1 87 ? 8.727 7.666 -5.387 1.00 97.06 87 LEU A N 1
ATOM 671 C CA . LEU A 1 87 ? 7.315 8.028 -5.557 1.00 97.06 87 LEU A CA 1
ATOM 672 C C . LEU A 1 87 ? 6.410 7.123 -4.709 1.00 97.06 87 LEU A C 1
ATOM 674 O O . LEU A 1 87 ? 5.537 7.609 -3.985 1.00 97.06 87 LEU A O 1
ATOM 678 N N . ASN A 1 88 ? 6.673 5.815 -4.724 1.00 97.75 88 ASN A N 1
ATOM 679 C CA . ASN A 1 88 ? 5.951 4.828 -3.923 1.00 97.75 88 ASN A CA 1
ATOM 680 C C . ASN A 1 88 ? 6.118 5.061 -2.417 1.00 97.75 88 ASN A C 1
ATOM 682 O O . ASN A 1 88 ? 5.153 4.942 -1.652 1.00 97.75 88 ASN A O 1
ATOM 686 N N . MET A 1 89 ? 7.330 5.423 -1.991 1.00 98.00 89 MET A N 1
ATOM 687 C CA . MET A 1 89 ? 7.634 5.807 -0.617 1.00 98.00 89 MET A CA 1
ATOM 688 C C . MET A 1 89 ? 6.953 7.118 -0.235 1.00 98.00 89 MET A C 1
ATOM 690 O O . MET A 1 89 ? 6.344 7.180 0.829 1.00 98.00 89 MET A O 1
ATOM 694 N N . GLY A 1 90 ? 6.996 8.135 -1.097 1.00 98.12 90 GLY A N 1
ATOM 695 C CA . GLY A 1 90 ? 6.353 9.427 -0.865 1.00 98.12 90 GLY A CA 1
ATOM 696 C C . GLY A 1 90 ? 4.852 9.282 -0.623 1.00 98.12 90 GLY A C 1
ATOM 697 O O . GLY A 1 90 ? 4.336 9.769 0.385 1.00 98.12 90 GLY A O 1
ATOM 698 N N . TRP A 1 91 ? 4.155 8.526 -1.475 1.00 98.31 91 TRP A N 1
ATOM 699 C CA . TRP A 1 91 ? 2.740 8.224 -1.242 1.00 98.31 91 TRP A CA 1
ATOM 700 C C . TRP A 1 91 ? 2.513 7.358 -0.009 1.00 98.31 91 TRP A C 1
ATOM 702 O O . TRP A 1 91 ? 1.592 7.613 0.765 1.00 98.31 91 TRP A O 1
ATOM 712 N N . GLY A 1 92 ? 3.380 6.371 0.219 1.00 98.44 92 GLY A N 1
ATOM 713 C CA . GLY A 1 92 ? 3.333 5.538 1.414 1.00 98.44 92 GLY A CA 1
ATOM 714 C C . GLY A 1 92 ? 3.400 6.365 2.696 1.00 98.44 92 GLY A C 1
ATOM 715 O O . GLY A 1 92 ? 2.620 6.115 3.612 1.00 98.44 92 GLY A O 1
ATOM 716 N N . LEU A 1 93 ? 4.258 7.389 2.731 1.00 98.38 93 LEU A N 1
ATOM 717 C CA . LEU A 1 93 ? 4.363 8.338 3.839 1.00 98.38 93 LEU A CA 1
ATOM 718 C C . LEU A 1 93 ? 3.106 9.202 3.972 1.00 98.38 93 LEU A C 1
ATOM 720 O O . LEU A 1 93 ? 2.626 9.400 5.086 1.00 98.38 93 LEU A O 1
ATOM 724 N N . ILE A 1 94 ? 2.519 9.670 2.868 1.00 98.38 94 ILE A N 1
ATOM 725 C CA . ILE A 1 94 ? 1.234 10.391 2.903 1.00 98.38 94 ILE A CA 1
ATOM 726 C C . ILE A 1 94 ? 0.137 9.498 3.504 1.00 98.38 94 ILE A C 1
ATOM 728 O O . ILE A 1 94 ? -0.617 9.928 4.380 1.00 98.38 94 ILE A O 1
ATOM 732 N N . LEU A 1 95 ? 0.061 8.229 3.106 1.00 98.38 95 LEU A N 1
ATOM 733 C CA . LEU A 1 95 ? -0.902 7.290 3.677 1.00 98.38 95 LEU A CA 1
ATOM 734 C C . LEU A 1 95 ? -0.624 7.012 5.162 1.00 98.38 95 LEU A C 1
ATOM 736 O O . LEU A 1 95 ? -1.556 7.044 5.967 1.00 98.38 95 LEU A O 1
ATOM 740 N N . SER A 1 96 ? 0.630 6.753 5.542 1.00 97.38 96 SER A N 1
ATOM 741 C CA . SER A 1 96 ? 0.992 6.297 6.891 1.00 97.38 96 SER A CA 1
ATOM 742 C C . SER A 1 96 ? 1.122 7.414 7.926 1.00 97.38 96 SER A C 1
ATOM 744 O O . SER A 1 96 ? 0.908 7.170 9.112 1.00 97.38 96 SER A O 1
ATOM 746 N N . GLU A 1 97 ? 1.495 8.623 7.513 1.00 96.31 97 GLU A N 1
ATOM 747 C CA . GLU A 1 97 ? 1.755 9.747 8.417 1.00 96.31 97 GLU A CA 1
ATOM 748 C C . GLU A 1 97 ? 0.676 10.827 8.333 1.00 96.31 97 GLU A C 1
ATOM 750 O O . GLU A 1 97 ? 0.344 11.405 9.364 1.00 96.31 97 GLU A O 1
ATOM 755 N N . TYR A 1 98 ? 0.075 11.074 7.164 1.00 96.62 98 TYR A N 1
ATOM 756 C CA . TYR A 1 98 ? -1.037 12.023 7.058 1.00 96.62 98 TYR A CA 1
ATOM 757 C C . TYR A 1 98 ? -2.387 11.330 7.269 1.00 96.62 98 TYR A C 1
ATOM 759 O O . TYR A 1 98 ? -3.053 11.579 8.274 1.00 96.62 98 TYR A O 1
ATOM 767 N N . PHE A 1 99 ? -2.803 10.431 6.371 1.00 97.12 99 PHE A N 1
ATOM 768 C CA . PHE A 1 99 ? -4.154 9.864 6.449 1.00 97.12 99 PHE A CA 1
ATOM 769 C C . PHE A 1 99 ? -4.346 8.931 7.647 1.00 97.12 99 PHE A C 1
ATOM 771 O O . PHE A 1 99 ? -5.360 9.035 8.333 1.00 97.12 99 PHE A O 1
ATOM 778 N N . PHE A 1 100 ? -3.389 8.044 7.930 1.00 97.06 100 PHE A N 1
ATOM 779 C CA . PHE A 1 100 ? -3.511 7.125 9.061 1.00 97.06 100 PHE A CA 1
ATOM 780 C C . PHE A 1 100 ? -3.640 7.888 10.382 1.00 97.06 100 PHE A C 1
ATOM 782 O O . PHE A 1 100 ? -4.603 7.666 11.101 1.00 97.06 100 PHE A O 1
ATOM 789 N N . LYS A 1 101 ? -2.736 8.835 10.675 1.00 95.00 101 LYS A N 1
ATOM 790 C CA . LYS A 1 101 ? -2.800 9.630 11.915 1.00 95.00 101 LYS A CA 1
ATOM 791 C C . LYS A 1 101 ? -4.036 10.526 11.983 1.00 95.00 101 LYS A C 1
ATOM 793 O O . LYS A 1 101 ? -4.556 10.750 13.068 1.00 95.00 101 LYS A O 1
ATOM 798 N N . LYS A 1 102 ? -4.517 11.026 10.840 1.00 95.00 102 LYS A N 1
ATOM 799 C CA . LYS A 1 102 ? -5.749 11.824 10.767 1.00 95.00 102 LYS A CA 1
ATOM 800 C C . LYS A 1 102 ? -6.981 11.035 11.212 1.00 95.00 102 LYS A C 1
ATOM 802 O O . LYS A 1 102 ? -7.865 11.614 11.834 1.00 95.00 102 LYS A O 1
ATOM 807 N N . TYR A 1 103 ? -7.069 9.754 10.859 1.00 94.25 103 TYR A N 1
ATOM 808 C CA . TYR A 1 103 ? -8.244 8.932 11.166 1.00 94.25 103 TYR A CA 1
ATOM 809 C C . TYR A 1 103 ? -8.080 8.063 12.413 1.00 94.25 103 TYR A C 1
ATOM 811 O O . TYR A 1 103 ? -9.076 7.773 13.066 1.00 94.25 103 TYR A O 1
ATOM 819 N N . PHE A 1 104 ? -6.844 7.704 12.753 1.00 93.50 104 PHE A N 1
ATOM 820 C CA . PHE A 1 104 ? -6.469 6.859 13.884 1.00 93.50 104 PHE A CA 1
ATOM 821 C C . PHE A 1 104 ? -5.380 7.562 14.722 1.00 93.50 104 PHE A C 1
ATOM 823 O O . PHE A 1 104 ? -4.225 7.124 14.717 1.00 93.50 104 PHE A O 1
ATOM 830 N N . PRO A 1 105 ? -5.698 8.691 15.390 1.00 89.19 105 PRO A N 1
ATOM 831 C CA . PRO A 1 105 ? -4.721 9.452 16.175 1.00 89.19 105 PRO A CA 1
ATOM 832 C C . PRO A 1 105 ? -4.288 8.726 17.457 1.00 89.19 105 PRO A C 1
ATOM 834 O O . PRO A 1 105 ? -3.180 8.946 17.946 1.00 89.19 105 PRO A O 1
ATOM 837 N N . ASP A 1 106 ? -5.145 7.849 17.979 1.00 82.69 106 ASP A N 1
ATOM 838 C CA . ASP A 1 106 ? -4.911 7.142 19.232 1.00 82.69 106 ASP A CA 1
ATOM 839 C C . ASP A 1 106 ? -3.985 5.931 19.044 1.00 82.69 106 ASP A C 1
ATOM 841 O O . ASP A 1 106 ? -3.957 5.274 18.004 1.00 82.69 106 ASP A O 1
ATOM 845 N N . ASN A 1 107 ? -3.223 5.582 20.080 1.00 73.38 107 ASN A N 1
ATOM 846 C CA . ASN A 1 107 ? -2.285 4.453 20.029 1.00 73.38 107 ASN A CA 1
ATOM 847 C C . ASN A 1 107 ? -2.888 3.128 20.537 1.00 73.38 107 ASN A C 1
ATOM 849 O O . ASN A 1 107 ? -2.182 2.125 20.601 1.00 73.38 107 ASN A O 1
ATOM 853 N N . SER A 1 108 ? -4.177 3.103 20.886 1.00 78.44 108 SER A N 1
ATOM 854 C CA . SER A 1 108 ? -4.869 1.973 21.530 1.00 78.44 108 SER A CA 1
ATOM 855 C C . SER A 1 108 ? -5.448 0.933 20.556 1.00 78.44 108 SER A C 1
ATOM 857 O O . SER A 1 108 ? -6.275 0.108 20.940 1.00 78.44 108 SER A O 1
ATOM 859 N N . HIS A 1 109 ? -5.016 0.938 19.293 1.00 84.00 109 HIS A N 1
ATOM 860 C CA . HIS A 1 109 ? -5.562 0.061 18.261 1.00 84.00 109 HIS A CA 1
ATOM 861 C C . HIS A 1 109 ? -4.987 -1.358 18.316 1.00 84.00 109 HIS A C 1
ATOM 863 O O . HIS A 1 109 ? -3.775 -1.563 18.423 1.00 84.00 109 HIS A O 1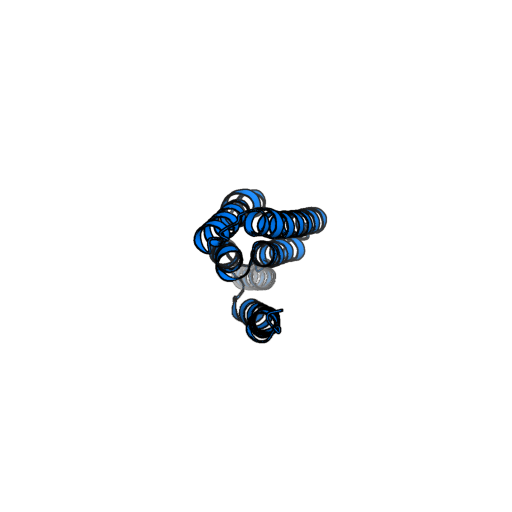
ATOM 869 N N . VAL A 1 110 ? -5.857 -2.352 18.134 1.00 90.19 110 VAL A N 1
ATOM 870 C CA . VAL A 1 110 ? -5.447 -3.746 17.939 1.00 90.19 110 VAL A CA 1
ATOM 871 C C . VAL A 1 110 ? -5.080 -3.958 16.472 1.00 90.19 110 VAL A C 1
ATOM 873 O O . VAL A 1 110 ? -5.872 -3.674 15.571 1.00 90.19 110 VAL A O 1
ATOM 876 N N . TYR A 1 111 ? -3.884 -4.485 16.207 1.00 92.88 111 TYR A N 1
ATOM 877 C CA . TYR A 1 111 ? -3.407 -4.636 14.835 1.00 92.88 111 TYR A CA 1
ATOM 878 C C . TYR A 1 111 ? -3.806 -5.968 14.189 1.00 92.88 111 TYR A C 1
ATOM 880 O O . TYR A 1 111 ? -3.665 -7.044 14.772 1.00 92.88 111 TYR A O 1
ATOM 888 N N . LYS A 1 112 ? -4.266 -5.896 12.936 1.00 92.31 112 LYS A N 1
ATOM 889 C CA . LYS A 1 112 ? -4.488 -7.049 12.056 1.00 92.31 112 LYS A CA 1
ATOM 890 C C . LYS A 1 112 ? -3.161 -7.651 11.613 1.00 92.31 112 LYS A C 1
ATOM 892 O O . LYS A 1 112 ? -2.189 -6.948 11.344 1.00 92.31 112 LYS A O 1
ATOM 897 N N . ASN A 1 113 ? -3.165 -8.970 11.456 1.00 93.25 113 ASN A N 1
ATOM 898 C CA . ASN A 1 113 ? -2.040 -9.678 10.871 1.00 93.25 113 ASN A CA 1
ATOM 899 C C . ASN A 1 113 ? -1.968 -9.435 9.351 1.00 93.25 113 ASN A C 1
ATOM 901 O O . ASN A 1 113 ? -2.995 -9.440 8.669 1.00 93.25 113 ASN A O 1
ATOM 905 N N . ILE A 1 114 ? -0.761 -9.246 8.817 1.00 95.06 114 ILE A N 1
ATOM 906 C CA . ILE A 1 114 ? -0.543 -8.841 7.420 1.00 95.06 114 ILE A CA 1
ATOM 907 C C . ILE A 1 114 ? -0.528 -10.010 6.432 1.00 95.06 114 ILE A C 1
ATOM 909 O O . ILE A 1 114 ? -0.664 -9.773 5.238 1.00 95.06 114 ILE A O 1
ATOM 913 N N . TRP A 1 115 ? -0.400 -11.260 6.896 1.00 94.94 115 TRP A N 1
ATOM 914 C CA . TRP A 1 115 ? -0.202 -12.426 6.020 1.00 94.94 115 TRP A CA 1
ATOM 915 C C . TRP A 1 115 ? -1.279 -12.588 4.948 1.00 94.94 115 TRP A C 1
ATOM 917 O O . TRP A 1 115 ? -0.950 -12.834 3.794 1.00 94.94 115 TRP A O 1
ATOM 927 N N . LYS A 1 116 ? -2.558 -12.388 5.297 1.00 92.19 116 LYS A N 1
ATOM 928 C CA . LYS A 1 116 ? -3.660 -12.477 4.322 1.00 92.19 116 LYS A CA 1
ATOM 929 C C . LYS A 1 116 ? -3.484 -11.462 3.190 1.00 92.19 116 LYS A C 1
ATOM 931 O O . LYS A 1 116 ? -3.581 -11.818 2.021 1.00 92.19 116 LYS A O 1
ATOM 936 N N . SER A 1 117 ? -3.174 -10.218 3.551 1.00 94.56 117 SER A N 1
ATOM 937 C CA . SER A 1 117 ? -2.920 -9.151 2.583 1.00 94.56 117 SER A CA 1
ATOM 938 C C . SER A 1 117 ? -1.624 -9.376 1.805 1.00 94.56 117 SER A C 1
ATOM 940 O O . SER A 1 117 ? -1.534 -9.028 0.637 1.00 94.56 117 SER A O 1
ATOM 942 N N . LEU A 1 118 ? -0.614 -9.979 2.426 1.00 96.75 118 LEU A N 1
ATOM 943 C CA . LEU A 1 118 ? 0.669 -10.228 1.784 1.00 96.75 118 LEU A CA 1
ATOM 944 C C . LEU A 1 118 ? 0.543 -11.276 0.676 1.00 96.75 118 LEU A C 1
ATOM 946 O O . LEU A 1 118 ? 0.988 -11.034 -0.443 1.00 96.75 118 LEU A O 1
ATOM 950 N N . PHE A 1 119 ? -0.113 -12.405 0.959 1.00 97.12 119 PHE A N 1
ATOM 951 C CA . PHE A 1 119 ? -0.324 -13.450 -0.041 1.00 97.12 119 PHE A CA 1
ATOM 952 C C . PHE A 1 11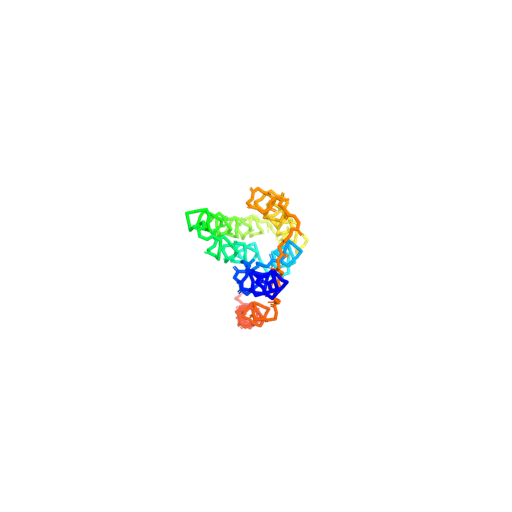9 ? -1.171 -12.961 -1.217 1.00 97.12 119 PHE A C 1
ATOM 954 O O . PHE A 1 119 ? -0.821 -13.260 -2.356 1.00 97.12 119 PHE A O 1
ATOM 961 N N . ILE A 1 120 ? -2.225 -12.167 -0.977 1.00 95.75 120 ILE A N 1
ATOM 962 C CA . ILE A 1 120 ? -3.023 -11.616 -2.083 1.00 95.75 120 ILE A CA 1
ATOM 963 C C . ILE A 1 120 ? -2.207 -10.625 -2.924 1.00 95.75 120 ILE A C 1
ATOM 965 O O . ILE A 1 120 ? -2.259 -10.690 -4.150 1.00 95.75 120 ILE A O 1
ATOM 969 N N . SER A 1 121 ? -1.389 -9.767 -2.301 1.00 96.75 121 SER A N 1
ATOM 970 C CA . SER A 1 121 ? -0.525 -8.841 -3.041 1.00 96.75 121 SER A CA 1
ATOM 971 C C . SER A 1 121 ? 0.502 -9.569 -3.898 1.00 96.75 121 SER A C 1
ATOM 973 O O . SER A 1 121 ? 0.695 -9.202 -5.055 1.00 96.75 121 SER A O 1
ATOM 975 N N . ILE A 1 122 ? 1.126 -10.623 -3.370 1.00 97.12 122 ILE A N 1
ATOM 976 C CA . ILE A 1 122 ? 2.077 -11.453 -4.121 1.00 97.12 122 ILE A CA 1
ATOM 977 C C . ILE A 1 122 ? 1.368 -12.173 -5.274 1.00 97.12 122 ILE A C 1
ATOM 979 O O . ILE A 1 122 ? 1.856 -12.131 -6.401 1.00 97.12 122 ILE A O 1
ATOM 983 N N . ALA A 1 123 ? 0.204 -12.777 -5.019 1.00 97.19 123 ALA A N 1
ATOM 984 C CA . ALA A 1 123 ? -0.576 -13.481 -6.035 1.00 97.19 123 ALA A CA 1
ATOM 985 C C . ALA A 1 123 ? -1.016 -12.563 -7.185 1.00 97.19 123 ALA A C 1
ATOM 987 O O . ALA A 1 123 ? -1.074 -13.013 -8.324 1.00 97.19 123 ALA A O 1
ATOM 988 N N . ILE A 1 124 ? -1.287 -11.284 -6.905 1.00 96.06 124 ILE A N 1
ATOM 989 C CA . ILE A 1 124 ? -1.568 -10.276 -7.935 1.00 96.06 124 ILE A CA 1
ATOM 990 C C . ILE A 1 124 ? -0.278 -9.859 -8.648 1.00 96.06 124 ILE A C 1
ATOM 992 O O . ILE A 1 124 ? -0.256 -9.782 -9.869 1.00 96.06 124 ILE A O 1
ATOM 996 N N . THR A 1 125 ? 0.802 -9.603 -7.910 1.00 95.12 125 THR A N 1
ATOM 997 C CA . THR A 1 125 ? 2.035 -9.011 -8.460 1.00 95.12 125 THR A CA 1
ATOM 998 C C . THR A 1 125 ? 2.826 -9.986 -9.333 1.00 95.12 125 THR A C 1
ATOM 1000 O O . THR A 1 125 ? 3.368 -9.575 -10.357 1.00 95.12 125 THR A O 1
ATOM 1003 N N . ILE A 1 126 ? 2.880 -11.275 -8.975 1.00 96.44 126 ILE A N 1
ATOM 1004 C CA . ILE A 1 126 ? 3.646 -12.288 -9.723 1.00 96.44 126 ILE A CA 1
ATOM 1005 C C . ILE A 1 126 ? 3.208 -12.376 -11.197 1.00 96.44 126 ILE A C 1
ATOM 1007 O O . ILE A 1 126 ? 4.078 -12.258 -12.056 1.00 96.44 126 ILE A O 1
ATOM 1011 N N . PRO A 1 127 ? 1.911 -12.528 -11.535 1.00 96.06 127 PRO A N 1
ATOM 1012 C CA . PRO A 1 127 ? 1.462 -12.542 -12.926 1.00 96.06 127 PRO A CA 1
ATOM 1013 C C . PRO A 1 127 ? 1.891 -11.311 -13.727 1.00 96.06 127 PRO A C 1
ATOM 1015 O O . PRO A 1 127 ? 2.335 -11.461 -14.860 1.00 96.06 127 PRO A O 1
ATOM 1018 N N . PHE A 1 128 ? 1.818 -10.108 -13.143 1.00 91.38 128 PHE A N 1
ATOM 1019 C CA . PHE A 1 128 ? 2.271 -8.887 -13.819 1.00 91.38 128 PHE A CA 1
ATOM 1020 C C . PHE A 1 128 ? 3.782 -8.891 -14.066 1.00 91.38 128 PHE A C 1
ATOM 1022 O O . PHE A 1 128 ? 4.220 -8.535 -15.156 1.00 91.38 128 PHE A O 1
ATOM 1029 N N . LEU A 1 129 ? 4.582 -9.333 -13.092 1.00 91.31 129 LEU A N 1
ATOM 1030 C CA . LEU A 1 129 ? 6.032 -9.452 -13.268 1.00 91.31 129 LEU A CA 1
ATOM 1031 C C . LEU A 1 129 ? 6.389 -10.478 -14.350 1.00 91.31 129 LEU A C 1
ATOM 1033 O O . LEU A 1 129 ? 7.242 -10.205 -15.191 1.00 91.31 129 LEU A O 1
ATOM 1037 N N . LEU A 1 130 ? 5.716 -11.632 -14.363 1.00 94.44 130 LEU A N 1
ATOM 1038 C CA . LEU A 1 130 ? 5.906 -12.649 -15.399 1.00 94.44 130 LEU A CA 1
ATOM 1039 C C . LEU A 1 130 ? 5.508 -12.110 -16.776 1.00 94.44 130 LEU A C 1
ATOM 1041 O O . LEU A 1 130 ? 6.244 -12.320 -17.733 1.00 94.44 130 LEU A O 1
ATOM 1045 N N . ALA A 1 131 ? 4.395 -11.378 -16.871 1.00 92.31 131 ALA A N 1
ATOM 1046 C CA . ALA A 1 131 ? 3.965 -10.756 -18.118 1.00 92.31 131 ALA A CA 1
ATOM 1047 C C . ALA A 1 131 ? 5.015 -9.777 -18.655 1.00 92.31 131 ALA A C 1
ATOM 1049 O O . ALA A 1 131 ? 5.283 -9.795 -19.846 1.00 92.31 131 ALA A O 1
ATOM 1050 N N . ILE A 1 132 ? 5.655 -8.978 -17.795 1.00 87.44 132 ILE A N 1
ATOM 1051 C CA . ILE A 1 132 ? 6.725 -8.056 -18.209 1.00 87.44 132 ILE A CA 1
ATOM 1052 C C . ILE A 1 132 ? 7.970 -8.819 -18.684 1.00 87.44 132 ILE A C 1
ATOM 1054 O O . ILE A 1 132 ? 8.556 -8.450 -19.695 1.00 87.44 132 ILE A O 1
ATOM 1058 N N . ILE A 1 133 ? 8.374 -9.881 -17.979 1.00 90.44 133 ILE A N 1
ATOM 1059 C CA . ILE A 1 133 ? 9.589 -10.653 -18.301 1.00 90.44 133 ILE A CA 1
ATOM 1060 C C . ILE A 1 133 ? 9.429 -11.467 -19.590 1.00 90.44 133 ILE A C 1
ATOM 1062 O O . ILE A 1 133 ? 10.366 -11.555 -20.377 1.00 90.44 133 ILE A O 1
ATOM 1066 N N . TYR A 1 134 ? 8.264 -12.086 -19.786 1.00 93.12 134 TYR A N 1
ATOM 1067 C CA . TYR A 1 134 ? 7.978 -12.940 -20.941 1.00 93.12 134 TYR A CA 1
ATOM 1068 C C . TYR A 1 134 ? 7.242 -12.211 -22.067 1.00 93.12 134 TYR A C 1
ATOM 1070 O O . TYR A 1 134 ? 6.911 -12.844 -23.071 1.00 93.12 134 TYR A O 1
ATOM 1078 N N . SER A 1 135 ? 6.972 -10.908 -21.925 1.00 87.62 135 SER A N 1
ATOM 1079 C CA . SER A 1 135 ? 6.477 -10.107 -23.042 1.00 87.62 135 SER A CA 1
ATOM 1080 C C . SER A 1 135 ? 7.527 -10.157 -24.149 1.00 87.62 135 SER A C 1
ATOM 1082 O O . SER A 1 135 ? 8.682 -9.815 -23.882 1.00 87.62 135 SER A O 1
ATOM 1084 N N . PRO A 1 136 ? 7.166 -10.570 -25.375 1.00 79.88 136 PRO A N 1
ATOM 1085 C CA . PRO A 1 136 ? 8.071 -10.473 -26.507 1.00 79.88 136 PRO A CA 1
ATOM 1086 C C . PRO A 1 136 ? 8.569 -9.032 -26.616 1.00 79.88 136 PRO A C 1
ATOM 1088 O O . PRO A 1 136 ? 7.766 -8.099 -26.628 1.00 79.88 136 PRO A O 1
ATOM 1091 N N . SER A 1 137 ? 9.887 -8.850 -26.634 1.00 72.19 137 SER A N 1
ATOM 1092 C CA . SER A 1 137 ? 10.485 -7.582 -27.030 1.00 72.19 137 SER A CA 1
ATOM 1093 C C . SER A 1 137 ? 10.296 -7.452 -28.540 1.00 72.19 137 SER A C 1
ATOM 1095 O O . SER A 1 137 ? 10.899 -8.234 -29.279 1.00 72.19 137 SER A O 1
ATOM 1097 N N . GLU A 1 138 ? 9.421 -6.545 -28.975 1.00 58.75 138 GLU A N 1
ATOM 1098 C CA . GLU A 1 138 ? 9.372 -6.104 -30.378 1.00 58.75 138 GLU A CA 1
ATOM 1099 C C . GLU A 1 138 ? 10.682 -5.424 -30.796 1.00 58.75 138 GLU A C 1
ATOM 1101 O O . GLU A 1 138 ? 11.297 -4.734 -29.946 1.00 58.75 138 GLU A O 1
#

pLDDT: mean 88.74, std 14.78, range [50.81, 98.62]